Protein AF-R7A0J4-F1 (afdb_monomer_lite)

Radius of gyration: 43.64 Å; chains: 1; bounding box: 68×28×142 Å

Secondary structure (DSSP, 8-state):
------------HHHHHHHHHHHHHHHHHHHHHHHHHHHHHHHHHHHHHHHHHHHHHHHHHHHHHHHHHHHHHHHHHHHHHHHHHTS----TT----------

pLDDT: mean 77.1, std 13.76, range [42.19, 94.69]

Sequence (103 aa):
MKKHKLNHEKTPKGILSSLVLRLGVFAVIIVCIAMIISNQSTLAEKQQELAEIQAKKAMLQAENVRLSRELESDEYSYMENYALNYLNYAYPNERRFYDTSRN

Structure (mmCIF, N/CA/C/O backbone):
data_AF-R7A0J4-F1
#
_entry.id   AF-R7A0J4-F1
#
loop_
_atom_site.group_PDB
_atom_site.id
_atom_site.type_symbol
_atom_site.label_atom_id
_atom_site.label_alt_id
_atom_site.label_comp_id
_atom_site.lab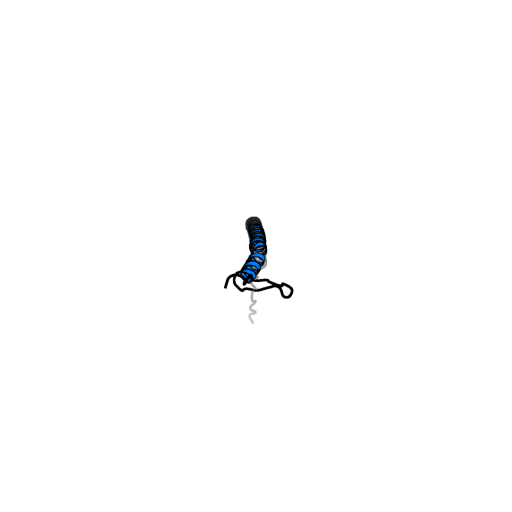el_asym_id
_atom_site.label_entity_id
_atom_site.label_seq_id
_atom_site.pdbx_PDB_ins_code
_atom_site.Cartn_x
_atom_site.Cartn_y
_atom_site.Cartn_z
_atom_site.occupancy
_atom_site.B_iso_or_equiv
_atom_site.auth_seq_id
_atom_site.auth_comp_id
_atom_site.auth_asym_id
_atom_site.auth_atom_id
_atom_site.pdbx_PDB_model_num
ATOM 1 N N . MET A 1 1 ? -17.116 -21.500 89.310 1.00 42.19 1 MET A N 1
ATOM 2 C CA . MET A 1 1 ? -16.596 -21.871 87.974 1.00 42.19 1 MET A CA 1
ATOM 3 C C . MET A 1 1 ? -17.450 -21.163 86.914 1.00 42.19 1 MET A C 1
ATOM 5 O O . MET A 1 1 ? -18.564 -21.597 86.653 1.00 42.19 1 MET A O 1
ATOM 9 N N . LYS A 1 2 ? -17.021 -19.995 86.407 1.00 44.25 2 LYS A N 1
ATOM 10 C CA . LYS A 1 2 ? -17.799 -19.187 85.442 1.00 44.25 2 LYS A CA 1
ATOM 11 C C . LYS A 1 2 ? -17.564 -19.721 84.026 1.00 44.25 2 LYS A C 1
ATOM 13 O O . LYS A 1 2 ? -16.430 -19.712 83.562 1.00 44.25 2 LYS A O 1
ATOM 18 N N . LYS A 1 3 ? -18.614 -20.179 83.340 1.00 47.78 3 LYS A N 1
ATOM 19 C CA . LYS A 1 3 ? -18.541 -20.515 81.910 1.00 47.78 3 LYS A CA 1
ATOM 20 C C . LYS A 1 3 ? -18.871 -19.267 81.094 1.00 47.78 3 LYS A C 1
ATOM 22 O O . LYS A 1 3 ? -20.027 -18.863 81.033 1.00 47.78 3 LYS A O 1
ATOM 27 N N . HIS A 1 4 ? -17.856 -18.661 80.483 1.00 45.16 4 HIS A N 1
ATOM 28 C CA . HIS A 1 4 ? -18.051 -17.662 79.435 1.00 45.16 4 HIS A CA 1
ATOM 29 C C . HIS A 1 4 ? -18.569 -18.369 78.178 1.00 45.16 4 HIS A C 1
ATOM 31 O O . HIS A 1 4 ? -17.881 -19.218 77.616 1.00 45.16 4 HIS A O 1
ATOM 37 N N . LYS A 1 5 ? -19.787 -18.038 77.742 1.00 54.00 5 LYS A N 1
ATOM 38 C CA . LYS A 1 5 ? -20.262 -18.372 76.396 1.00 54.00 5 LYS A CA 1
ATOM 39 C C . LYS A 1 5 ? -19.856 -17.233 75.463 1.00 54.00 5 LYS A C 1
ATOM 41 O O . LYS A 1 5 ? -20.309 -16.108 75.648 1.00 54.00 5 LYS A O 1
ATOM 46 N N . LEU A 1 6 ? -18.987 -17.521 74.494 1.00 54.22 6 LEU A N 1
ATOM 47 C CA . LEU A 1 6 ? -18.744 -16.625 73.365 1.00 54.22 6 LEU A CA 1
ATOM 48 C C . LEU A 1 6 ? -19.983 -16.649 72.464 1.00 54.22 6 LEU A C 1
ATOM 50 O O . LEU A 1 6 ? -20.361 -17.698 71.942 1.00 54.22 6 LEU A O 1
ATOM 54 N N . ASN A 1 7 ? -20.614 -15.491 72.297 1.00 49.34 7 ASN A N 1
ATOM 55 C CA . ASN A 1 7 ? -21.688 -15.302 71.335 1.00 49.34 7 ASN A CA 1
ATOM 56 C C . ASN A 1 7 ? -21.066 -15.176 69.940 1.00 49.34 7 ASN A C 1
ATOM 58 O O . ASN A 1 7 ? -20.310 -14.245 69.675 1.00 49.34 7 ASN A O 1
ATOM 62 N N . HIS A 1 8 ? -21.368 -16.120 69.049 1.00 51.12 8 HIS A N 1
ATOM 63 C CA . HIS A 1 8 ? -21.053 -15.980 67.631 1.00 51.12 8 HIS A CA 1
ATOM 64 C C . HIS A 1 8 ? -22.050 -15.000 67.005 1.00 51.12 8 HIS A C 1
ATOM 66 O O . HIS A 1 8 ? -23.209 -15.342 66.764 1.00 51.12 8 HIS A O 1
ATOM 72 N N . GLU A 1 9 ? -21.595 -13.779 66.743 1.00 50.25 9 GLU A N 1
ATOM 73 C CA . GLU A 1 9 ? -22.333 -12.789 65.967 1.00 50.25 9 GLU A CA 1
ATOM 74 C C . GLU A 1 9 ? -22.403 -13.252 64.501 1.00 50.25 9 GLU A C 1
ATOM 76 O O . GLU A 1 9 ? -21.418 -13.242 63.756 1.00 50.25 9 GLU A O 1
ATOM 81 N N . LYS A 1 10 ? -23.573 -13.748 64.088 1.00 50.97 10 LYS A N 1
ATOM 82 C CA . LYS A 1 10 ? -23.839 -14.141 62.700 1.00 50.97 10 LYS A CA 1
ATOM 83 C C . LYS A 1 10 ? -24.089 -12.882 61.875 1.00 50.97 10 LYS A C 1
ATOM 85 O O . LYS A 1 10 ? -25.209 -12.392 61.784 1.00 50.97 10 LYS A O 1
ATOM 90 N N . THR A 1 11 ? -23.027 -12.362 61.276 1.00 56.56 11 THR A N 1
ATOM 91 C CA . THR A 1 11 ? -23.101 -11.251 60.317 1.00 56.56 11 THR A CA 1
ATOM 92 C C . THR A 1 11 ? -23.917 -11.647 59.070 1.00 56.56 11 THR A C 1
ATOM 94 O O . THR A 1 11 ? -23.741 -12.756 58.553 1.00 56.56 11 THR A O 1
ATOM 97 N N . PRO A 1 12 ? -24.799 -10.772 58.544 1.00 53.72 12 PRO A N 1
ATOM 98 C CA . PRO A 1 12 ? -25.677 -11.061 57.405 1.00 53.72 12 PRO A CA 1
ATOM 99 C C . PRO A 1 12 ? -24.911 -11.000 56.069 1.00 53.72 12 PRO A C 1
ATOM 101 O O . PRO A 1 12 ? -25.150 -10.150 55.217 1.00 53.72 12 PRO A O 1
ATOM 104 N N . LYS A 1 13 ? -23.949 -11.907 55.874 1.00 56.31 13 LYS A N 1
ATOM 105 C CA . LYS A 1 13 ? -23.039 -11.921 54.713 1.00 56.31 13 LYS A CA 1
ATOM 106 C C . LYS A 1 13 ? -23.653 -12.483 53.417 1.00 56.31 13 LYS A C 1
ATOM 108 O O . LYS A 1 13 ? -23.028 -12.377 52.370 1.00 56.31 13 LYS A O 1
ATOM 113 N N . GLY A 1 14 ? -24.857 -13.064 53.457 1.00 62.06 14 GLY A N 1
ATOM 114 C CA . GLY A 1 14 ? -25.462 -13.750 52.300 1.00 62.06 14 GLY A CA 1
ATOM 115 C C . GLY A 1 14 ? -26.245 -12.858 51.328 1.00 62.06 14 GLY A C 1
ATOM 116 O O . GLY A 1 14 ? -26.230 -13.094 50.124 1.00 62.06 14 GLY A O 1
ATOM 117 N N . ILE A 1 15 ? -26.917 -11.814 51.822 1.00 62.00 15 ILE A N 1
ATOM 118 C CA . ILE A 1 15 ? -27.798 -10.981 50.983 1.00 62.00 15 ILE A CA 1
ATOM 119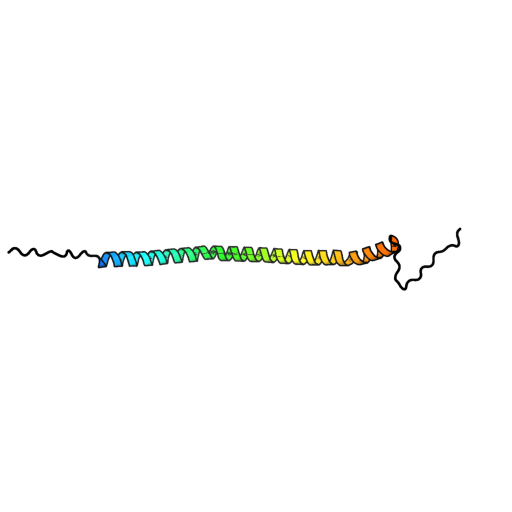 C C . ILE A 1 15 ? -26.975 -9.930 50.233 1.00 62.00 15 ILE A C 1
ATOM 121 O O . ILE A 1 15 ? -27.117 -9.791 49.020 1.00 62.00 15 ILE A O 1
ATOM 125 N N . LEU A 1 16 ? -26.047 -9.263 50.928 1.00 63.88 16 LEU A N 1
ATOM 126 C CA . LEU A 1 16 ? -25.156 -8.263 50.333 1.00 63.88 16 LEU A CA 1
ATOM 127 C C . LEU A 1 16 ? -24.242 -8.868 49.255 1.00 63.88 16 LEU A C 1
ATOM 129 O O . LEU A 1 16 ? -24.053 -8.247 48.215 1.00 63.88 16 LEU A O 1
ATOM 133 N N . SER A 1 17 ? -23.741 -10.098 49.439 1.00 73.88 17 SER A N 1
ATOM 134 C CA . SER A 1 17 ? -22.911 -10.754 48.416 1.00 73.88 17 SER A CA 1
ATOM 135 C C . SER A 1 17 ? -23.710 -11.102 47.157 1.00 73.88 17 SER A C 1
ATOM 137 O O . SER A 1 17 ? -23.227 -10.890 46.048 1.00 73.88 17 SER A O 1
ATOM 139 N N . SER A 1 18 ? -24.959 -11.557 47.309 1.00 72.69 18 SER A N 1
ATOM 140 C CA . SER A 1 18 ? -25.832 -11.866 46.170 1.00 72.69 18 SER A CA 1
ATOM 141 C C . SER A 1 18 ? -26.234 -10.621 45.368 1.00 72.69 18 SER A C 1
ATOM 143 O O . SER A 1 18 ? -26.361 -10.685 44.145 1.00 72.69 18 SER A O 1
ATOM 145 N N . LEU A 1 19 ? -26.388 -9.476 46.038 1.00 80.19 19 LEU A N 1
ATOM 146 C CA . LEU A 1 19 ? -26.722 -8.195 45.414 1.00 80.19 19 LEU A CA 1
ATOM 147 C C . LEU A 1 19 ? -25.528 -7.621 44.646 1.00 80.19 19 LEU A C 1
ATOM 149 O O . LEU A 1 19 ? -25.680 -7.215 43.496 1.00 80.19 19 LEU A O 1
ATOM 153 N N . VAL A 1 20 ? -24.332 -7.677 45.239 1.00 85.12 20 VAL A N 1
ATOM 154 C CA . VAL A 1 20 ? -23.080 -7.285 44.572 1.00 85.12 20 VAL A CA 1
ATOM 155 C C . VAL A 1 20 ? -22.810 -8.172 43.353 1.00 85.12 20 VAL A C 1
ATOM 157 O O . VAL A 1 20 ? -22.455 -7.656 42.296 1.00 85.12 20 VAL A O 1
ATOM 160 N N . LEU A 1 21 ? -23.056 -9.484 43.452 1.00 85.12 21 LEU A N 1
ATOM 161 C CA . LEU A 1 21 ? -22.894 -10.407 42.326 1.00 85.12 21 LEU A CA 1
ATOM 162 C C . LEU A 1 21 ? -23.863 -10.084 41.178 1.00 85.12 21 LEU A C 1
ATOM 164 O O . LEU A 1 21 ? -23.450 -10.018 40.023 1.00 85.12 21 LEU A O 1
ATOM 168 N N . ARG A 1 22 ? -25.144 -9.838 41.486 1.00 87.06 22 ARG A N 1
ATOM 169 C CA . ARG A 1 22 ? -26.153 -9.468 40.479 1.00 87.06 22 ARG A CA 1
ATOM 170 C C . ARG A 1 22 ? -25.802 -8.156 39.784 1.00 87.06 22 ARG A C 1
ATOM 172 O O . ARG A 1 22 ? -25.862 -8.093 38.560 1.00 87.06 22 ARG A O 1
ATOM 179 N N . LEU A 1 23 ? -25.400 -7.137 40.542 1.00 90.06 23 LEU A N 1
ATOM 180 C CA . LEU A 1 23 ? -24.971 -5.855 39.980 1.00 90.06 23 LEU A CA 1
ATOM 181 C C . LEU A 1 23 ? -23.717 -6.005 39.110 1.00 90.06 23 LEU A C 1
ATOM 183 O O . LEU A 1 23 ? -23.653 -5.410 38.038 1.00 90.06 23 LEU A O 1
ATOM 187 N N . GLY A 1 24 ? -22.767 -6.851 39.519 1.00 91.44 24 GLY A N 1
ATOM 188 C CA . GLY A 1 24 ? -21.589 -7.178 38.717 1.00 91.44 24 GLY A CA 1
ATOM 189 C C . GLY A 1 24 ? -21.949 -7.814 37.373 1.00 91.44 24 GLY A C 1
ATOM 190 O O . GLY A 1 24 ? -21.439 -7.389 36.340 1.00 91.44 24 GLY A O 1
ATOM 191 N N . VAL A 1 25 ? -22.883 -8.772 37.358 1.00 92.12 25 VAL A N 1
ATOM 192 C CA . VAL A 1 25 ? -23.366 -9.390 36.109 1.00 92.12 25 VAL A CA 1
ATOM 193 C C . VAL A 1 25 ? -24.038 -8.357 35.201 1.00 92.12 25 VAL A C 1
ATOM 195 O O . VAL A 1 25 ? -23.742 -8.312 34.008 1.00 92.12 25 VAL A O 1
ATOM 198 N N . PHE A 1 26 ? -24.890 -7.484 35.748 1.00 94.06 26 PHE A N 1
ATOM 199 C CA . PHE A 1 26 ? -25.511 -6.408 34.968 1.00 94.06 26 PHE A CA 1
ATOM 200 C C . PHE A 1 26 ? -24.481 -5.433 34.387 1.00 94.06 26 PHE A C 1
ATOM 202 O O . PHE A 1 26 ? -24.594 -5.050 33.224 1.00 94.06 26 PHE A O 1
ATOM 209 N N . ALA A 1 27 ? -23.452 -5.073 35.156 1.00 93.62 27 ALA A N 1
ATOM 210 C CA . ALA A 1 27 ? -22.378 -4.209 34.679 1.00 93.62 27 ALA A CA 1
ATOM 211 C C . ALA A 1 27 ? -21.606 -4.846 33.510 1.00 93.62 27 ALA A C 1
ATOM 213 O O . ALA A 1 27 ? -21.350 -4.177 32.510 1.00 93.62 27 ALA A O 1
ATOM 214 N N . VAL A 1 28 ? -21.301 -6.147 33.589 1.00 94.25 28 VAL A N 1
ATOM 215 C CA . VAL A 1 28 ? -20.636 -6.883 32.499 1.00 94.25 28 VAL A CA 1
ATOM 216 C C . VAL A 1 28 ? -21.492 -6.888 31.231 1.00 94.25 28 VAL A C 1
ATOM 218 O O . VAL A 1 28 ? -20.976 -6.623 30.148 1.00 94.25 28 VAL A O 1
ATOM 221 N N . ILE A 1 29 ? -22.802 -7.118 31.355 1.00 94.69 29 ILE A N 1
ATOM 222 C CA . ILE A 1 29 ? -23.725 -7.103 30.209 1.00 94.69 29 ILE A CA 1
ATOM 223 C C . ILE A 1 29 ? -23.727 -5.728 29.524 1.00 94.69 29 ILE A C 1
ATOM 225 O O . ILE A 1 29 ? -23.643 -5.657 28.299 1.00 94.69 29 ILE A O 1
ATOM 229 N N . ILE A 1 30 ? -23.766 -4.637 30.295 1.00 93.81 30 ILE A N 1
ATOM 230 C CA . ILE A 1 30 ? -23.741 -3.268 29.753 1.00 93.81 30 ILE A CA 1
ATOM 231 C C . ILE A 1 30 ? -22.429 -2.996 29.003 1.00 93.81 30 ILE A C 1
ATOM 233 O O . ILE A 1 30 ? -22.458 -2.449 27.900 1.00 93.81 30 ILE A O 1
ATOM 237 N N . VAL A 1 31 ? -21.288 -3.418 29.558 1.00 91.94 31 VAL A N 1
ATOM 238 C CA . VAL A 1 31 ? -19.976 -3.278 28.905 1.00 91.94 31 VAL A CA 1
ATOM 239 C C . VAL A 1 31 ? -19.921 -4.072 27.597 1.00 91.94 31 VAL A C 1
ATOM 241 O O . VAL A 1 31 ? -19.466 -3.545 26.582 1.00 91.94 31 VAL A O 1
ATOM 244 N N . CYS A 1 32 ? -20.439 -5.304 27.580 1.00 89.69 32 CYS A N 1
ATOM 245 C CA . CYS A 1 32 ? -20.518 -6.106 26.360 1.00 89.69 32 CYS A CA 1
ATOM 246 C C . CYS A 1 32 ? -21.384 -5.438 25.281 1.00 89.69 32 CYS A C 1
ATOM 248 O O . CYS A 1 32 ? -20.986 -5.403 24.118 1.00 89.69 32 CYS A O 1
ATOM 250 N N . ILE A 1 33 ? -22.536 -4.870 25.649 1.00 88.44 33 ILE A N 1
ATOM 251 C CA . ILE A 1 33 ? -23.411 -4.156 24.705 1.00 88.44 33 ILE A CA 1
ATOM 252 C C . ILE A 1 33 ? -22.701 -2.918 24.138 1.00 88.44 33 ILE A C 1
ATOM 254 O O . ILE A 1 33 ? -22.732 -2.696 22.927 1.00 88.44 33 ILE A O 1
ATOM 258 N N . ALA A 1 34 ? -22.007 -2.148 24.981 1.00 84.12 34 ALA A N 1
ATOM 259 C CA . ALA A 1 34 ? -21.237 -0.984 24.543 1.00 84.12 34 ALA A CA 1
ATOM 260 C C . ALA A 1 34 ? -20.121 -1.361 23.550 1.00 84.12 34 ALA A C 1
ATOM 262 O O . ALA A 1 34 ? -19.951 -0.677 22.539 1.00 84.12 34 ALA A O 1
ATOM 263 N N . MET A 1 35 ? -19.410 -2.471 23.792 1.00 80.94 35 MET A N 1
ATOM 264 C CA . MET A 1 35 ? -18.395 -3.011 22.873 1.00 80.94 35 MET A CA 1
ATOM 265 C C . MET A 1 35 ? -18.985 -3.446 21.526 1.00 80.94 35 MET A C 1
ATOM 267 O O . MET A 1 35 ? -18.415 -3.159 20.478 1.00 80.94 35 MET A O 1
ATOM 271 N N . ILE A 1 36 ? -20.144 -4.110 21.526 1.00 81.50 36 ILE A N 1
ATOM 272 C CA . ILE A 1 36 ? -20.806 -4.534 20.282 1.00 81.50 36 ILE A CA 1
ATOM 273 C C . ILE A 1 36 ? -21.182 -3.319 19.426 1.00 81.50 36 ILE A C 1
ATOM 275 O O . ILE A 1 36 ? -20.953 -3.330 18.218 1.00 81.50 36 ILE A O 1
ATOM 279 N N . ILE A 1 37 ? -21.722 -2.262 20.041 1.00 75.12 37 ILE A N 1
ATOM 280 C CA . ILE A 1 37 ? -22.103 -1.031 19.333 1.00 75.12 37 ILE A CA 1
ATOM 281 C C . ILE A 1 37 ? -20.871 -0.334 18.744 1.00 75.12 37 ILE A C 1
ATOM 283 O O . ILE A 1 37 ? -20.893 0.060 17.581 1.00 75.12 37 ILE A O 1
ATOM 287 N N . SER A 1 38 ? -19.789 -0.223 19.517 1.00 67.12 38 SER A N 1
ATOM 288 C CA . SER A 1 38 ? -18.549 0.420 19.058 1.00 67.12 38 SER A CA 1
ATOM 289 C C . SER A 1 38 ? -17.825 -0.378 17.966 1.00 67.12 38 SER A C 1
ATOM 291 O O . SER A 1 38 ? -17.222 0.217 17.079 1.00 67.12 38 SER A O 1
ATOM 293 N N . ASN A 1 39 ? -17.972 -1.704 17.932 1.00 64.44 39 ASN A N 1
ATOM 294 C CA . ASN A 1 39 ? -17.420 -2.533 16.858 1.00 64.44 39 ASN A CA 1
ATOM 295 C C . ASN A 1 39 ? -18.136 -2.356 15.503 1.00 64.44 39 ASN A C 1
ATOM 297 O O . ASN A 1 39 ? -17.546 -2.658 14.464 1.00 64.44 39 ASN A O 1
ATOM 301 N N . GLN A 1 40 ? -19.386 -1.870 15.472 1.00 55.22 40 GLN A N 1
ATOM 302 C CA . GLN A 1 40 ? -20.123 -1.698 14.211 1.00 55.22 40 GLN A CA 1
ATOM 303 C C . GLN A 1 40 ? -19.612 -0.522 13.368 1.00 55.22 40 GLN A C 1
ATOM 305 O O . GLN A 1 40 ? -19.548 -0.650 12.146 1.00 55.22 40 GLN A O 1
ATOM 310 N N . SER A 1 41 ? -19.189 0.589 13.985 1.00 56.59 41 SER A N 1
ATOM 311 C CA . SER A 1 41 ? -18.565 1.696 13.241 1.00 56.59 41 SER A CA 1
ATOM 312 C C . SER A 1 41 ? -17.203 1.292 12.675 1.00 56.59 41 SER A C 1
ATOM 314 O O . SER A 1 41 ? -16.873 1.636 11.543 1.00 56.59 41 SER A O 1
ATOM 316 N N . THR A 1 42 ? -16.456 0.461 13.407 1.00 59.38 42 THR A N 1
ATOM 317 C CA . THR A 1 42 ? -15.166 -0.071 12.955 1.00 59.38 42 THR A CA 1
ATOM 318 C C . THR A 1 42 ? -15.312 -0.995 11.750 1.00 59.38 42 THR A C 1
ATOM 320 O O . THR A 1 42 ? -14.435 -1.015 10.894 1.00 59.38 42 THR A O 1
ATOM 323 N N . LEU A 1 43 ? -16.408 -1.752 11.634 1.00 61.03 43 LEU A N 1
ATOM 324 C CA . LEU A 1 43 ? -16.582 -2.682 10.517 1.00 61.03 43 LEU A CA 1
ATOM 325 C C . LEU A 1 43 ? -16.753 -1.949 9.176 1.00 61.03 43 LEU A C 1
ATOM 327 O O . LEU A 1 43 ? -16.136 -2.345 8.189 1.00 61.03 43 LEU A O 1
ATOM 331 N N . ALA A 1 44 ? -17.538 -0.868 9.146 1.00 65.75 44 ALA A N 1
ATOM 332 C CA . ALA A 1 44 ? -17.736 -0.060 7.941 1.00 65.75 44 ALA A CA 1
ATOM 333 C C . ALA A 1 44 ? -16.457 0.694 7.544 1.00 65.75 44 ALA A C 1
ATOM 335 O O . ALA A 1 44 ? -16.058 0.657 6.381 1.00 65.75 44 ALA A O 1
ATOM 336 N N . GLU A 1 45 ? -15.765 1.296 8.516 1.00 68.56 45 GLU A N 1
ATOM 337 C CA . GLU A 1 45 ? -14.474 1.953 8.285 1.00 68.56 45 GLU A CA 1
ATOM 338 C C . GLU A 1 45 ? -13.425 0.968 7.758 1.00 68.56 45 GLU A C 1
ATOM 340 O O . GLU A 1 45 ? -12.740 1.258 6.781 1.00 68.56 45 GLU A O 1
ATOM 345 N N . LYS A 1 46 ? -13.341 -0.238 8.336 1.00 71.38 46 LYS A N 1
ATOM 346 C CA . LYS A 1 46 ? -12.409 -1.282 7.883 1.00 71.38 46 LYS A CA 1
ATOM 347 C C . LYS A 1 46 ? -12.756 -1.811 6.495 1.00 71.38 46 LYS A C 1
ATOM 349 O O . LYS A 1 46 ? -11.851 -2.103 5.720 1.00 71.38 46 LYS A O 1
ATOM 354 N N . GLN A 1 47 ? -14.040 -1.926 6.156 1.00 72.81 47 GLN A N 1
ATOM 355 C CA . GLN A 1 47 ? -14.465 -2.295 4.803 1.00 72.81 47 GLN A CA 1
ATOM 356 C C . GLN A 1 47 ? -14.127 -1.206 3.780 1.00 72.81 47 GLN A C 1
ATOM 358 O O . GLN A 1 47 ? -13.662 -1.529 2.687 1.00 72.81 47 GLN A O 1
ATOM 363 N N . GLN A 1 48 ? -14.304 0.067 4.136 1.00 78.56 48 GLN A N 1
ATOM 364 C CA . GLN A 1 48 ? -13.934 1.192 3.281 1.00 78.56 48 GLN A CA 1
ATOM 365 C C . GLN A 1 48 ? -12.414 1.278 3.089 1.00 78.56 48 GLN A C 1
ATOM 367 O O . GLN A 1 48 ? -11.950 1.412 1.959 1.00 78.56 48 GLN A O 1
ATOM 372 N N . GLU A 1 49 ? -11.641 1.119 4.164 1.00 81.19 49 GLU A N 1
ATOM 373 C CA . GLU A 1 49 ? -10.176 1.064 4.129 1.00 81.19 49 GLU A CA 1
ATOM 374 C C . GLU A 1 49 ? -9.691 -0.098 3.243 1.00 81.19 49 GLU A C 1
ATOM 376 O O . GLU A 1 49 ? -8.821 0.083 2.390 1.00 81.19 49 GLU A O 1
ATOM 381 N N . LEU A 1 50 ? -10.305 -1.281 3.364 1.00 83.00 50 LEU A N 1
ATOM 382 C CA . LEU A 1 50 ? -10.010 -2.427 2.499 1.00 83.00 50 LEU A CA 1
ATOM 383 C C . LEU A 1 50 ? -10.338 -2.151 1.028 1.00 83.00 50 LEU A C 1
ATOM 385 O O . LEU A 1 50 ? -9.535 -2.493 0.159 1.00 83.00 50 LEU A O 1
ATOM 389 N N . ALA A 1 51 ? -11.486 -1.533 0.742 1.00 86.50 51 ALA A N 1
ATOM 390 C CA . ALA A 1 51 ? -11.875 -1.176 -0.619 1.00 86.50 51 ALA A CA 1
ATOM 391 C C . ALA A 1 51 ? -10.898 -0.160 -1.235 1.00 86.50 51 ALA A C 1
ATOM 393 O O . ALA A 1 51 ? -10.473 -0.323 -2.3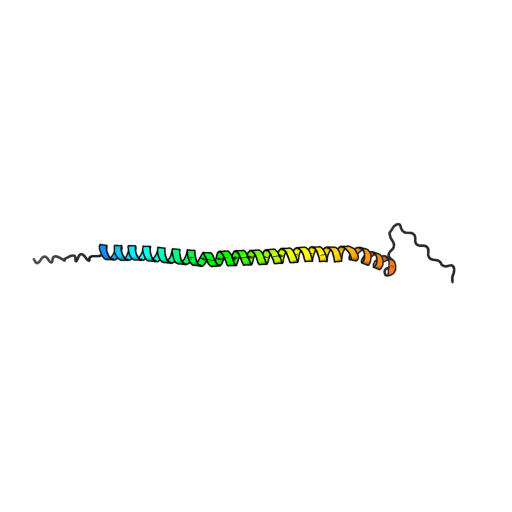80 1.00 86.50 51 ALA A O 1
ATOM 394 N N . GLU A 1 52 ? -10.477 0.844 -0.464 1.00 90.31 52 GLU A N 1
ATOM 395 C CA . GLU A 1 52 ? -9.499 1.840 -0.902 1.00 90.31 52 GLU A CA 1
ATOM 396 C C . GLU A 1 52 ? -8.126 1.206 -1.175 1.00 90.31 52 GLU A C 1
ATOM 398 O O . GLU A 1 52 ? -7.515 1.458 -2.217 1.00 90.31 52 GLU A O 1
ATOM 403 N N . ILE A 1 53 ? -7.648 0.338 -0.277 1.00 89.69 53 ILE A N 1
ATOM 404 C CA . ILE A 1 53 ? -6.380 -0.384 -0.452 1.00 89.69 53 ILE A CA 1
ATOM 405 C C . ILE A 1 53 ? -6.435 -1.289 -1.688 1.00 89.69 53 ILE A C 1
ATOM 407 O O . ILE A 1 53 ? -5.478 -1.328 -2.466 1.00 89.69 53 ILE A O 1
ATOM 411 N N . GLN A 1 54 ? -7.543 -2.001 -1.907 1.00 87.19 54 GLN A N 1
ATOM 412 C CA . GLN A 1 54 ? -7.715 -2.844 -3.091 1.00 87.19 54 GLN A CA 1
ATOM 413 C C . GLN A 1 54 ? -7.734 -2.023 -4.383 1.00 87.19 54 GLN A C 1
ATOM 415 O O . GLN A 1 54 ? -7.070 -2.406 -5.348 1.00 87.19 54 GLN A O 1
ATOM 420 N N . ALA A 1 55 ? -8.421 -0.878 -4.393 1.00 90.50 55 ALA A N 1
ATOM 421 C CA . ALA A 1 55 ? -8.428 0.030 -5.535 1.00 90.50 55 ALA A CA 1
ATOM 422 C C . ALA A 1 55 ? -7.014 0.546 -5.851 1.00 90.50 55 ALA A C 1
ATOM 424 O O . ALA A 1 55 ? -6.568 0.464 -6.997 1.00 90.50 55 ALA A O 1
ATOM 425 N N . LYS A 1 56 ? -6.260 0.980 -4.830 1.00 90.31 56 LYS A N 1
ATOM 426 C CA . LYS A 1 56 ? -4.853 1.392 -4.985 1.00 90.31 56 LYS A CA 1
ATOM 427 C C . LYS A 1 56 ? -3.982 0.259 -5.522 1.00 90.31 56 LYS A C 1
ATOM 429 O O . LYS A 1 56 ? -3.171 0.485 -6.416 1.00 90.31 56 LYS A O 1
ATOM 434 N N . LYS A 1 57 ? -4.163 -0.969 -5.028 1.00 89.19 57 LYS A N 1
ATOM 435 C CA . LYS A 1 57 ? -3.426 -2.141 -5.518 1.00 89.19 57 LYS A CA 1
ATOM 436 C C . LYS A 1 57 ? -3.715 -2.412 -6.995 1.00 89.19 57 LYS A C 1
ATOM 438 O O . LYS A 1 57 ? -2.778 -2.647 -7.750 1.00 89.19 57 LYS A O 1
ATOM 443 N N . ALA A 1 58 ? -4.981 -2.351 -7.408 1.00 90.12 58 ALA A N 1
ATOM 444 C CA . ALA A 1 58 ? -5.367 -2.541 -8.803 1.00 90.12 58 ALA A CA 1
ATOM 445 C C . ALA A 1 58 ? -4.748 -1.468 -9.714 1.00 90.12 58 ALA A C 1
ATOM 447 O O . ALA A 1 58 ? -4.197 -1.803 -10.762 1.00 90.12 58 ALA A O 1
ATOM 448 N N . MET A 1 59 ? -4.763 -0.201 -9.283 1.00 91.31 59 MET A N 1
ATOM 449 C CA . MET A 1 59 ? -4.112 0.901 -10.002 1.00 91.31 59 MET A CA 1
ATOM 450 C C . MET A 1 59 ? -2.603 0.679 -10.141 1.00 91.31 59 MET A C 1
ATOM 452 O O . MET A 1 59 ? -2.073 0.749 -11.245 1.00 91.31 59 MET A O 1
ATOM 456 N N . LEU A 1 60 ? -1.915 0.347 -9.045 1.00 90.06 60 LEU A N 1
ATOM 457 C CA . LEU A 1 60 ? -0.472 0.088 -9.060 1.00 90.06 60 LEU A CA 1
ATOM 458 C C . LEU A 1 60 ? -0.106 -1.141 -9.898 1.00 90.06 60 LEU A C 1
ATOM 460 O O . LEU A 1 60 ? 0.947 -1.168 -10.527 1.00 90.06 60 LEU A O 1
ATOM 464 N N . GLN A 1 61 ? -0.951 -2.169 -9.920 1.00 90.00 61 GLN A N 1
ATOM 465 C CA . GLN A 1 61 ? -0.725 -3.349 -10.748 1.00 90.00 61 GLN A CA 1
ATOM 466 C C . GLN A 1 61 ? -0.906 -3.029 -12.237 1.00 90.00 61 GLN A C 1
ATOM 468 O O . GLN A 1 61 ? -0.096 -3.466 -13.051 1.00 90.00 61 GLN A O 1
ATOM 473 N N . ALA A 1 62 ? -1.919 -2.234 -12.590 1.00 89.81 62 ALA A N 1
ATOM 474 C CA . ALA A 1 62 ? -2.109 -1.755 -13.955 1.00 89.81 62 ALA A CA 1
ATOM 475 C C . ALA A 1 62 ? -0.938 -0.871 -14.414 1.00 89.81 62 ALA A C 1
ATOM 477 O O . ALA A 1 62 ? -0.436 -1.052 -15.523 1.00 89.81 62 ALA A O 1
ATOM 478 N N . GLU A 1 63 ? -0.462 0.023 -13.544 1.00 89.69 63 GLU A N 1
ATOM 479 C CA . GLU A 1 63 ? 0.685 0.888 -13.822 1.00 89.69 63 GLU A CA 1
ATOM 480 C C . GLU A 1 63 ? 1.978 0.080 -13.979 1.00 89.69 63 GLU A C 1
ATOM 482 O O . GLU A 1 63 ? 2.704 0.286 -14.945 1.00 89.69 63 GLU A O 1
ATOM 487 N N . ASN A 1 64 ? 2.233 -0.905 -13.111 1.00 86.88 64 ASN A N 1
ATOM 488 C CA . ASN A 1 64 ? 3.380 -1.804 -13.264 1.00 86.88 64 ASN A CA 1
ATOM 489 C C . ASN A 1 64 ? 3.340 -2.551 -14.598 1.00 86.88 64 ASN A C 1
ATOM 491 O O . ASN A 1 64 ? 4.335 -2.584 -15.308 1.00 86.88 64 ASN A O 1
ATOM 495 N N . VAL A 1 65 ? 2.186 -3.105 -14.979 1.00 87.50 65 VAL A N 1
ATOM 496 C CA . VAL A 1 65 ? 2.034 -3.796 -16.269 1.00 87.50 65 VAL A CA 1
ATOM 497 C C . VAL A 1 65 ? 2.261 -2.847 -17.449 1.00 87.50 65 VAL A C 1
ATOM 499 O O . VAL A 1 65 ? 2.823 -3.259 -18.464 1.00 87.50 65 VAL A O 1
ATOM 502 N N . ARG A 1 66 ? 1.824 -1.588 -17.338 1.00 83.88 66 ARG A N 1
ATOM 503 C CA . ARG A 1 66 ? 2.053 -0.556 -18.355 1.00 83.88 66 ARG A CA 1
ATOM 504 C C . ARG A 1 66 ? 3.538 -0.224 -18.475 1.00 83.88 66 ARG A C 1
ATOM 506 O O . ARG A 1 66 ? 4.060 -0.243 -19.581 1.00 83.88 66 ARG A O 1
ATOM 513 N N . LEU A 1 67 ? 4.208 0.023 -17.351 1.00 83.94 67 LEU A N 1
ATOM 514 C CA . LEU A 1 67 ? 5.640 0.316 -17.299 1.00 83.94 67 LEU A CA 1
ATOM 515 C C . LEU A 1 67 ? 6.473 -0.855 -17.822 1.00 83.94 67 LEU A C 1
ATOM 517 O O . LEU A 1 67 ? 7.376 -0.634 -18.617 1.00 83.94 67 LEU A O 1
ATOM 521 N N . SER A 1 68 ? 6.145 -2.092 -17.438 1.00 78.06 68 SER A N 1
ATOM 522 C CA . SER A 1 68 ? 6.820 -3.284 -17.959 1.00 78.06 68 SER A CA 1
ATOM 523 C C . SER A 1 68 ? 6.652 -3.416 -19.467 1.00 78.06 68 SER A C 1
ATOM 525 O O . SER A 1 68 ? 7.624 -3.719 -20.139 1.00 78.06 68 SER A O 1
ATOM 527 N N . ARG A 1 69 ? 5.461 -3.138 -20.014 1.00 74.31 69 ARG A N 1
ATOM 528 C CA . ARG A 1 69 ? 5.267 -3.134 -21.471 1.00 74.31 69 ARG A CA 1
ATOM 529 C C . ARG A 1 69 ? 6.047 -2.027 -22.168 1.00 74.31 69 ARG A C 1
ATOM 531 O O . ARG A 1 69 ? 6.595 -2.289 -23.226 1.00 74.31 69 ARG A O 1
ATOM 538 N N . GLU A 1 70 ? 6.087 -0.826 -21.600 1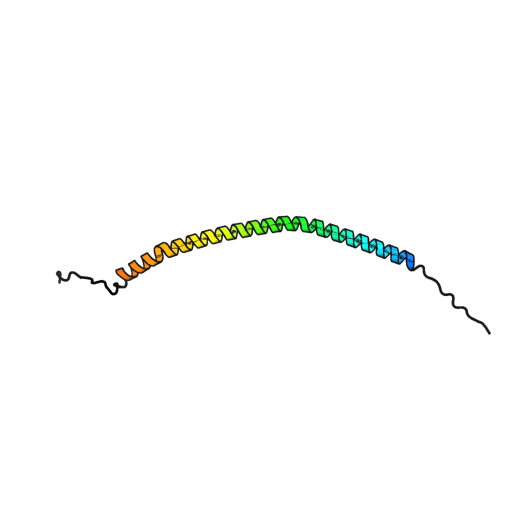.00 76.81 70 GLU A N 1
ATOM 539 C CA . GLU A 1 70 ? 6.863 0.289 -22.154 1.00 76.81 70 GLU A CA 1
ATOM 540 C C . GLU A 1 70 ? 8.356 -0.064 -22.204 1.00 76.81 70 GLU A C 1
ATOM 542 O O . GLU A 1 70 ? 8.961 -0.027 -23.272 1.00 76.81 70 GLU A O 1
ATOM 547 N N . LEU A 1 71 ? 8.909 -0.510 -21.068 1.00 73.75 71 LEU A N 1
ATOM 548 C CA . LEU A 1 71 ? 10.291 -0.981 -20.945 1.00 73.75 71 LEU A CA 1
ATOM 549 C C . LEU A 1 71 ? 10.587 -2.112 -21.939 1.00 73.75 71 LEU A C 1
ATOM 551 O O . LEU A 1 71 ? 11.539 -2.036 -22.704 1.00 73.75 71 LEU A O 1
ATOM 555 N N . GLU A 1 72 ? 9.746 -3.143 -21.978 1.00 69.81 72 GLU A N 1
ATOM 556 C CA . GLU A 1 72 ? 9.991 -4.339 -22.787 1.00 69.81 72 GLU A CA 1
ATOM 557 C C . GLU A 1 72 ? 9.792 -4.098 -24.292 1.00 69.81 72 GLU A C 1
ATOM 559 O O . GLU A 1 72 ? 10.477 -4.720 -25.105 1.00 69.81 72 GLU A O 1
ATOM 564 N N . SER A 1 73 ? 8.889 -3.188 -24.679 1.00 64.94 73 SER A N 1
ATOM 565 C CA . SER A 1 73 ? 8.604 -2.914 -26.093 1.00 64.94 73 SER A CA 1
ATOM 566 C C . SER A 1 73 ? 9.732 -2.180 -26.813 1.00 64.94 73 SER A C 1
ATOM 568 O O . SER A 1 73 ? 9.881 -2.372 -28.020 1.00 64.94 73 SER A O 1
ATOM 570 N N . ASP A 1 74 ? 10.539 -1.394 -26.093 1.00 67.06 74 ASP A N 1
ATOM 571 C CA . ASP A 1 74 ? 11.545 -0.528 -26.713 1.00 67.06 74 ASP A CA 1
ATOM 572 C C . ASP A 1 74 ? 12.984 -0.872 -26.299 1.00 67.06 74 ASP A C 1
ATOM 574 O O . ASP A 1 74 ? 13.903 -0.659 -27.082 1.00 67.06 74 ASP A O 1
ATOM 578 N N . GLU A 1 75 ? 13.221 -1.490 -25.134 1.00 71.88 75 GLU A N 1
ATOM 579 C CA . GLU A 1 75 ? 14.586 -1.755 -24.650 1.00 71.88 75 GLU A CA 1
ATOM 580 C C . GLU A 1 75 ? 15.363 -2.742 -25.537 1.00 71.88 75 GLU A C 1
ATOM 582 O O . GLU A 1 75 ? 16.520 -2.483 -25.863 1.00 71.88 75 GLU A O 1
ATOM 587 N N . TYR A 1 76 ? 14.747 -3.840 -25.993 1.00 77.88 76 TYR A N 1
ATOM 588 C CA . TYR A 1 76 ? 15.427 -4.803 -26.874 1.00 77.88 76 TYR A CA 1
ATOM 589 C C . TYR A 1 76 ? 15.742 -4.210 -28.250 1.00 77.88 76 TYR A C 1
ATOM 591 O O . TYR A 1 76 ? 16.868 -4.330 -28.726 1.00 77.88 76 TYR A O 1
ATOM 599 N N . SER A 1 77 ? 14.767 -3.529 -28.854 1.00 78.94 77 SER A N 1
ATOM 600 C CA . SER A 1 77 ? 14.913 -2.823 -30.134 1.00 78.94 77 SER A CA 1
ATOM 601 C C . SER A 1 77 ? 15.982 -1.730 -30.046 1.00 78.94 77 SER A C 1
ATOM 603 O O . SER A 1 77 ? 16.862 -1.626 -30.905 1.00 78.94 77 SER A O 1
ATOM 605 N N . TYR A 1 78 ? 15.942 -0.929 -28.983 1.00 76.94 78 TYR A N 1
ATOM 606 C CA . TYR A 1 78 ? 16.911 0.125 -28.726 1.00 76.94 78 TYR A CA 1
ATOM 607 C C . TYR A 1 78 ? 18.315 -0.446 -28.521 1.00 76.94 78 TYR A C 1
ATOM 609 O O . TYR A 1 78 ? 19.274 0.042 -29.118 1.00 76.94 78 TYR A O 1
ATOM 617 N N . MET A 1 79 ? 18.444 -1.505 -27.721 1.00 84.50 79 MET A N 1
ATOM 618 C CA . MET A 1 79 ? 19.730 -2.126 -27.417 1.00 84.50 79 MET A CA 1
ATOM 619 C C . MET A 1 79 ? 20.330 -2.837 -28.637 1.00 84.50 79 MET A C 1
ATOM 621 O O . MET A 1 79 ? 21.535 -2.736 -28.866 1.00 84.50 79 MET A O 1
ATOM 625 N N . GLU A 1 80 ? 19.500 -3.472 -29.467 1.00 83.94 80 GLU A N 1
ATOM 626 C CA . GLU A 1 80 ? 19.894 -4.035 -30.761 1.00 83.94 80 GLU A CA 1
ATOM 627 C C . GLU A 1 80 ? 20.402 -2.939 -31.707 1.00 83.94 80 GLU A C 1
ATOM 629 O O . GLU A 1 80 ? 21.535 -3.009 -32.188 1.00 83.94 80 GLU A O 1
ATOM 634 N N . ASN A 1 81 ? 19.624 -1.870 -31.905 1.00 83.12 81 ASN A N 1
ATOM 635 C CA . ASN A 1 81 ? 20.038 -0.733 -32.727 1.00 83.12 81 ASN A CA 1
ATOM 636 C C . ASN A 1 81 ? 21.321 -0.081 -32.201 1.00 83.12 81 ASN A C 1
ATOM 638 O O . ASN A 1 81 ? 22.194 0.291 -32.988 1.00 83.12 81 ASN A O 1
ATOM 642 N N . TYR A 1 82 ? 21.468 0.0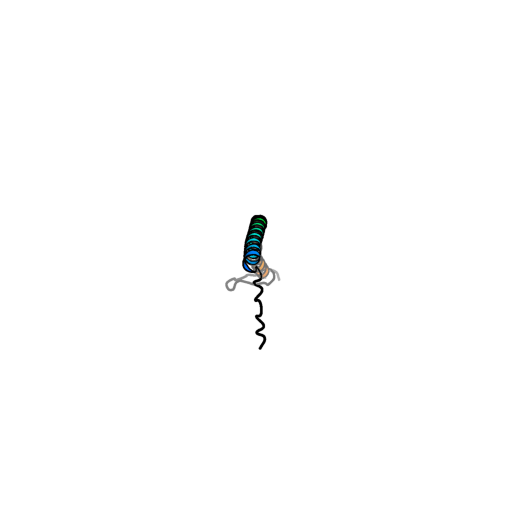47 -30.883 1.00 85.38 82 TYR A N 1
ATOM 643 C CA . TYR A 1 82 ? 22.664 0.620 -30.282 1.00 85.38 82 TYR A CA 1
ATOM 644 C C . TYR A 1 82 ? 23.898 -0.261 -30.529 1.00 85.38 82 TYR A C 1
ATOM 646 O O . TYR A 1 82 ? 24.953 0.233 -30.938 1.00 85.38 82 TYR A O 1
ATOM 654 N N . ALA A 1 83 ? 23.756 -1.578 -30.361 1.00 89.00 83 ALA A N 1
ATOM 655 C CA . ALA A 1 83 ? 24.819 -2.538 -30.622 1.00 89.00 83 ALA A CA 1
ATOM 656 C C . ALA A 1 83 ? 25.251 -2.537 -32.100 1.00 89.00 83 ALA A C 1
ATOM 658 O O . ALA A 1 83 ? 26.451 -2.512 -32.389 1.00 89.00 83 ALA A O 1
ATOM 659 N N . LEU A 1 84 ? 24.290 -2.501 -33.029 1.00 85.75 84 LEU A N 1
ATOM 660 C CA . LEU A 1 84 ? 24.552 -2.494 -34.470 1.00 85.75 84 LEU A CA 1
ATOM 661 C C . LEU A 1 84 ? 25.231 -1.197 -34.937 1.00 85.75 84 LEU A C 1
ATOM 663 O O . LEU A 1 84 ? 26.202 -1.263 -35.692 1.00 85.75 84 LEU A O 1
ATOM 667 N N . ASN A 1 85 ? 24.739 -0.037 -34.483 1.00 86.31 85 ASN A N 1
ATOM 668 C CA . ASN A 1 85 ? 25.154 1.271 -35.005 1.00 86.31 85 ASN A CA 1
ATOM 669 C C . ASN A 1 85 ? 26.352 1.891 -34.270 1.00 86.31 85 ASN A C 1
ATOM 671 O O . ASN A 1 85 ? 27.144 2.592 -34.895 1.00 86.31 85 ASN A O 1
ATOM 675 N N . TYR A 1 86 ? 26.498 1.656 -32.961 1.00 87.69 86 TYR A N 1
ATOM 676 C CA . TYR A 1 86 ? 27.517 2.332 -32.143 1.00 87.69 86 TYR A CA 1
ATOM 677 C C . TYR A 1 86 ? 28.607 1.395 -31.628 1.00 87.69 86 TYR A C 1
ATOM 679 O O . TYR A 1 86 ? 29.755 1.815 -31.500 1.00 87.69 86 TYR A O 1
ATOM 687 N N . LEU A 1 87 ? 28.280 0.129 -31.357 1.00 88.75 87 LEU A N 1
ATOM 688 C CA . LEU A 1 87 ? 29.259 -0.864 -30.889 1.00 88.75 87 LEU A CA 1
ATOM 689 C C . LEU A 1 87 ? 29.829 -1.725 -32.025 1.00 88.75 87 LEU A C 1
ATOM 691 O O . LEU A 1 87 ? 30.664 -2.593 -31.773 1.00 88.75 87 LEU A O 1
ATOM 695 N N . ASN A 1 88 ? 29.388 -1.484 -33.266 1.00 83.81 88 ASN A N 1
ATOM 696 C CA . ASN A 1 88 ? 29.758 -2.234 -34.467 1.00 83.81 88 ASN A CA 1
ATOM 697 C C . ASN A 1 88 ? 29.590 -3.757 -34.302 1.00 83.81 88 ASN A C 1
ATOM 699 O O . ASN A 1 88 ? 30.333 -4.552 -34.884 1.00 83.81 88 ASN A O 1
ATOM 703 N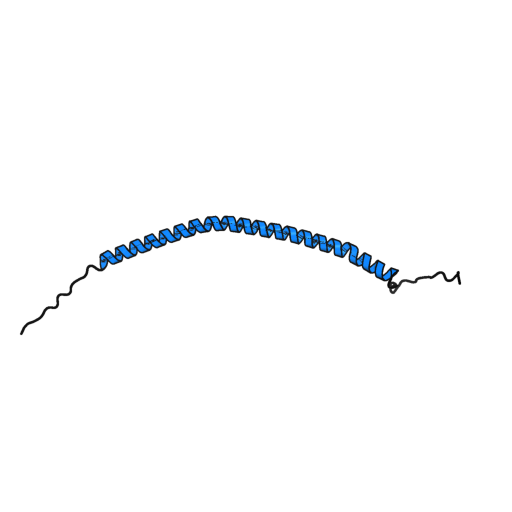 N . TYR A 1 89 ? 28.620 -4.158 -33.479 1.00 85.50 89 TYR A N 1
ATOM 704 C CA . TYR A 1 89 ? 28.266 -5.553 -33.283 1.00 85.50 89 TYR A CA 1
ATOM 705 C C . TYR A 1 89 ? 27.627 -6.078 -34.572 1.00 85.50 89 TYR A C 1
ATOM 707 O O . TYR A 1 89 ? 26.874 -5.367 -35.244 1.00 85.50 89 TYR A O 1
ATOM 715 N N . ALA A 1 90 ? 27.937 -7.319 -34.928 1.00 84.81 90 ALA A N 1
ATOM 716 C CA . ALA A 1 90 ? 27.347 -8.019 -36.062 1.00 84.81 90 ALA A CA 1
ATOM 717 C C . ALA A 1 90 ? 26.847 -9.379 -35.586 1.00 84.81 90 ALA A C 1
ATOM 719 O O . ALA A 1 90 ? 27.435 -9.972 -34.673 1.00 84.81 90 ALA A O 1
ATOM 720 N N . TYR A 1 91 ? 25.774 -9.882 -36.194 1.00 83.94 91 TYR A N 1
ATOM 721 C CA . TYR A 1 91 ? 25.323 -11.225 -35.850 1.00 83.94 91 TYR A CA 1
ATOM 722 C C . TYR A 1 91 ? 26.392 -12.255 -36.249 1.00 83.94 91 TYR A C 1
ATOM 724 O O . TYR A 1 91 ? 27.059 -12.078 -37.271 1.00 83.94 91 TYR A O 1
ATOM 732 N N . PRO A 1 92 ? 26.558 -13.361 -35.498 1.00 84.75 92 PRO A N 1
ATOM 733 C CA . PRO A 1 92 ? 27.601 -14.359 -35.768 1.00 84.75 92 PRO A CA 1
ATOM 734 C C . PRO A 1 92 ? 27.584 -14.952 -37.188 1.00 84.75 92 PRO A C 1
ATOM 736 O O . PRO A 1 92 ? 28.585 -15.491 -37.652 1.00 84.75 92 PRO A O 1
ATOM 739 N N . ASN A 1 93 ? 26.444 -14.876 -37.873 1.00 87.69 93 ASN A N 1
ATOM 740 C CA . ASN A 1 93 ? 26.208 -15.365 -39.230 1.00 87.69 93 ASN A CA 1
ATOM 741 C C . ASN A 1 93 ? 26.049 -14.242 -40.278 1.00 87.69 93 ASN A C 1
ATOM 743 O O . ASN A 1 93 ? 25.731 -14.531 -41.433 1.00 87.69 93 ASN A O 1
ATOM 747 N N . GLU A 1 94 ? 26.266 -12.979 -39.909 1.00 84.00 94 GLU A N 1
ATOM 748 C CA . GLU A 1 94 ? 26.124 -11.824 -40.796 1.00 84.00 94 GLU A CA 1
ATOM 749 C C . GLU A 1 94 ? 27.445 -11.520 -41.520 1.00 84.00 94 GLU A C 1
ATOM 751 O O . GLU A 1 94 ? 28.506 -11.400 -40.908 1.00 84.00 94 GLU A O 1
ATOM 756 N N . ARG A 1 95 ? 27.390 -11.366 -42.849 1.00 82.25 95 ARG A N 1
ATOM 757 C CA . ARG A 1 95 ? 28.519 -10.876 -43.653 1.00 82.25 95 ARG A CA 1
ATOM 758 C C . ARG A 1 95 ? 28.251 -9.436 -44.075 1.00 82.25 95 ARG A C 1
ATOM 760 O O . ARG A 1 95 ? 27.318 -9.191 -44.833 1.00 82.25 95 ARG A O 1
ATOM 767 N N . ARG A 1 96 ? 29.088 -8.504 -43.609 1.00 79.88 96 ARG A N 1
ATOM 768 C CA . ARG A 1 96 ? 29.033 -7.079 -43.973 1.00 79.88 96 ARG A CA 1
ATOM 769 C C . ARG A 1 96 ? 30.061 -6.760 -45.054 1.00 79.88 96 ARG A C 1
ATOM 771 O O . ARG A 1 96 ? 31.230 -7.114 -44.914 1.00 79.88 96 ARG A O 1
ATOM 778 N N . PHE A 1 97 ? 29.627 -6.088 -46.116 1.00 83.75 97 PHE A N 1
ATOM 779 C CA . PHE A 1 97 ? 30.494 -5.598 -47.188 1.00 83.75 97 PHE A CA 1
ATOM 780 C C . PHE A 1 97 ? 30.625 -4.083 -47.052 1.00 83.75 97 PHE A C 1
ATOM 782 O O . PHE A 1 97 ? 29.617 -3.380 -47.029 1.00 83.75 97 PHE A O 1
ATOM 789 N N . TYR A 1 98 ? 31.855 -3.587 -46.957 1.00 79.56 98 TYR A N 1
ATOM 790 C CA . TYR A 1 98 ? 32.144 -2.156 -46.930 1.00 79.56 98 TYR A CA 1
ATOM 791 C C . TYR A 1 98 ? 32.667 -1.741 -48.303 1.00 79.56 98 TYR A C 1
ATOM 793 O O . TYR A 1 98 ? 33.528 -2.420 -48.863 1.00 79.56 98 TYR A O 1
ATOM 801 N N . ASP A 1 99 ? 32.135 -0.651 -48.853 1.00 83.94 99 ASP A N 1
ATOM 802 C CA . ASP A 1 99 ? 32.615 -0.107 -50.121 1.00 83.94 99 ASP A CA 1
ATOM 803 C C . ASP A 1 99 ? 33.968 0.585 -49.906 1.00 83.94 99 ASP A C 1
ATOM 805 O O . ASP A 1 99 ? 34.056 1.635 -49.270 1.00 83.94 99 ASP A O 1
ATOM 809 N N . THR A 1 100 ? 35.032 -0.029 -50.420 1.00 80.50 100 THR A N 1
ATOM 810 C CA . THR A 1 100 ? 36.399 0.505 -50.369 1.00 80.50 100 THR A CA 1
ATOM 811 C C . THR A 1 100 ? 36.815 1.172 -51.682 1.00 80.50 100 THR A C 1
ATOM 813 O O . THR A 1 100 ? 37.998 1.443 -51.870 1.00 80.50 100 THR A O 1
ATOM 816 N N . SER A 1 101 ? 35.892 1.423 -52.621 1.00 84.94 101 SER A N 1
ATOM 817 C CA . SER A 1 101 ? 36.228 1.923 -53.964 1.00 84.94 101 SER A CA 1
ATOM 818 C C . SER A 1 101 ? 36.639 3.401 -54.004 1.00 84.94 101 SER A C 1
ATOM 820 O O . SER A 1 101 ? 36.913 3.933 -55.080 1.00 84.94 101 SER A O 1
ATOM 822 N N . ARG A 1 102 ? 36.624 4.091 -52.860 1.00 71.88 102 ARG A N 1
ATOM 823 C CA . ARG A 1 102 ? 37.017 5.494 -52.706 1.00 71.88 102 ARG A CA 1
ATOM 824 C C . ARG A 1 102 ? 38.151 5.603 -51.687 1.00 71.88 102 ARG A C 1
ATOM 826 O O . ARG A 1 102 ? 37.920 6.021 -50.556 1.00 71.88 102 ARG A O 1
ATOM 833 N N . ASN A 1 103 ? 39.353 5.206 -52.091 1.00 59.62 103 ASN A N 1
ATOM 834 C CA . ASN A 1 103 ? 40.601 5.602 -51.438 1.00 59.62 103 ASN A CA 1
ATOM 835 C C . ASN A 1 103 ? 41.560 6.136 -52.499 1.00 59.62 103 ASN A C 1
ATOM 837 O O . ASN A 1 103 ? 41.676 5.461 -53.547 1.00 59.62 103 ASN A O 1
#

Foldseek 3Di:
DDDDDDDDDPDPPPPVVVVVVVVVVVVVVVVVVVVVVVVVVVVVVVVVVVVVVVVVVVVVVVVVVVVCCVCVVPVVVVVVCCCVPPVVDDDPPDDDDDDPVDD